Protein AF-A0A8T8I2M2-F1 (afdb_monomer)

Radius of gyration: 13.36 Å; Cα contacts (8 Å, |Δi|>4): 115; chains: 1; bounding box: 36×28×34 Å

pLDDT: mean 86.89, std 10.47, range [54.69, 97.31]

Solvent-accessible surface area (backbone atoms only — not comparable to full-atom values): 6034 Å² total; per-residue (Å²): 133,92,79,91,78,92,73,61,67,68,58,58,44,50,34,30,60,44,17,35,37,23,34,51,64,88,57,77,79,90,79,78,50,72,65,58,48,50,51,52,52,52,35,53,75,72,67,46,89,86,80,73,76,40,68,46,72,67,58,83,72,59,93,67,64,42,74,64,78,91,70,87,54,87,44,77,45,45,27,29,49,76,38,48,54,68,58,52,50,44,52,40,63,64,74,75,101

Nearest PDB structures (foldseek):
  8w19-assembly1_E  TM=2.129E-01  e=4.640E+00  Bluetongue virus (serotype 1 / isolate South Africa)

Mean predicted aligned error: 5.25 Å

Sequence (97 aa):
MFREVSYRLSKLLDEIEDGDIGLPDIQRPFVWSRTKVRDLFDSMYRGFPVGYFLFWENPAVPAGTRQIGVNDKQQVARRLIVDGQQRLTSLYSVIKN

Secondary structure (DSSP, 8-state):
--------HHHHHHHHHHTSEEEETTSPPP---HHHHHHHHHHHHTT------EEEE-----S-EEESSSSPPSS--SEEEEE-HHHHHHHHHHH--

Foldseek 3Di:
DDDDDDDDLVVLLVCLVQAQEWAAQPDDDQDDDPVNLVVLVVCVVVVHDPDDWDKDAADPDDPGIGGQDDDDHNDHHRIYTPPPVNVSSSCNVVVVD

Organism: NCBI:txid173560

InterPro domains:
  IPR004919 GmrSD restriction endonucleases, N-terminal domain [PF03235] (9-97)

Structure (mmCIF, N/CA/C/O backbone):
data_AF-A0A8T8I2M2-F1
#
_entry.id   AF-A0A8T8I2M2-F1
#
loop_
_atom_site.group_PDB
_atom_site.id
_atom_site.type_symbol
_atom_site.label_atom_id
_atom_site.label_alt_id
_atom_site.label_comp_id
_atom_site.label_asym_id
_atom_site.label_entity_id
_atom_site.label_seq_id
_atom_site.pdbx_PDB_ins_code
_atom_site.Cartn_x
_atom_site.Cartn_y
_atom_site.Cartn_z
_atom_site.occupancy
_atom_site.B_iso_or_equiv
_atom_site.auth_seq_id
_atom_site.auth_comp_id
_atom_site.auth_asym_id
_atom_site.auth_atom_id
_atom_site.pdbx_PDB_model_num
ATOM 1 N N . MET A 1 1 ? 3.672 10.651 -18.713 1.00 65.50 1 MET A N 1
ATOM 2 C CA . MET A 1 1 ? 2.319 11.243 -18.620 1.00 65.50 1 MET A CA 1
ATOM 3 C C . MET A 1 1 ? 1.613 10.594 -17.438 1.00 65.50 1 MET A C 1
ATOM 5 O O . MET A 1 1 ? 1.723 9.383 -17.305 1.00 65.50 1 MET A O 1
ATOM 9 N N . PHE A 1 2 ? 0.981 11.370 -16.555 1.00 78.69 2 PHE A N 1
ATOM 10 C CA . PHE A 1 2 ? 0.203 10.829 -15.433 1.00 78.69 2 PHE A CA 1
ATOM 11 C C . PHE A 1 2 ? -1.130 10.265 -15.947 1.00 78.69 2 PHE A C 1
ATOM 13 O O . PHE A 1 2 ? -1.747 10.875 -16.821 1.00 78.69 2 PHE A O 1
ATOM 20 N N . ARG A 1 3 ? -1.558 9.110 -15.426 1.00 85.56 3 ARG A N 1
ATOM 21 C CA . ARG A 1 3 ? -2.817 8.450 -15.794 1.00 85.56 3 ARG A CA 1
ATOM 22 C C . ARG A 1 3 ? -3.522 7.963 -14.533 1.00 85.56 3 ARG A C 1
ATOM 24 O O . ARG A 1 3 ? -2.966 7.149 -13.802 1.00 85.56 3 ARG A O 1
ATOM 31 N N . GLU A 1 4 ? -4.748 8.423 -14.320 1.00 85.25 4 GLU A N 1
ATOM 32 C CA . GLU A 1 4 ? -5.621 7.886 -13.280 1.00 85.25 4 GLU A CA 1
ATOM 33 C C . GLU A 1 4 ? -6.371 6.664 -13.818 1.00 85.25 4 GLU A C 1
ATOM 35 O O . GLU A 1 4 ? -6.924 6.686 -14.918 1.00 85.25 4 GLU A O 1
ATOM 40 N N . VAL A 1 5 ? -6.350 5.573 -13.056 1.00 84.81 5 VAL A N 1
ATOM 41 C CA . VAL A 1 5 ? -6.993 4.303 -13.403 1.00 84.81 5 VAL A CA 1
ATOM 42 C C . VAL A 1 5 ? -7.634 3.710 -12.159 1.00 84.81 5 VAL A C 1
ATOM 44 O O . VAL A 1 5 ? -7.040 3.708 -11.082 1.00 84.81 5 VAL A O 1
ATOM 47 N N . SER A 1 6 ? -8.846 3.178 -12.313 1.00 86.81 6 SER A N 1
ATOM 48 C CA . SER A 1 6 ? -9.512 2.432 -11.249 1.00 86.81 6 SER A CA 1
ATOM 49 C C . SER A 1 6 ? -9.138 0.955 -11.347 1.00 86.81 6 SER A C 1
ATOM 51 O O . SER A 1 6 ? -9.349 0.317 -12.381 1.00 86.81 6 SER A O 1
ATOM 53 N N . TYR A 1 7 ? -8.587 0.409 -10.266 1.00 85.62 7 TYR A N 1
ATOM 54 C CA . TYR A 1 7 ? -8.285 -1.013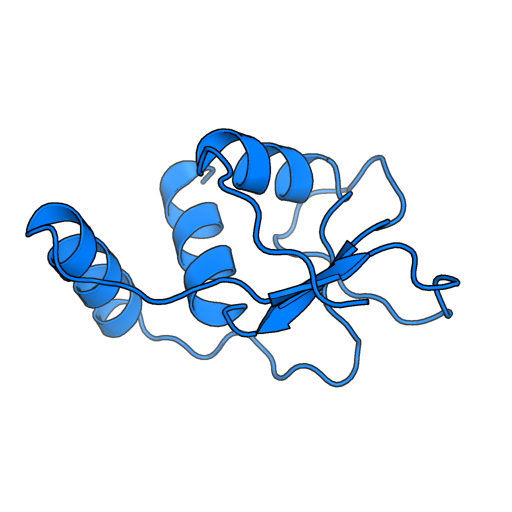 -10.137 1.00 85.62 7 TYR A CA 1
ATOM 55 C C . TYR A 1 7 ? -9.126 -1.637 -9.030 1.00 85.62 7 TYR A C 1
ATOM 57 O O . TYR A 1 7 ? -9.360 -1.033 -7.983 1.00 85.62 7 TYR A O 1
ATOM 65 N N . ARG A 1 8 ? -9.528 -2.895 -9.234 1.00 91.81 8 ARG A N 1
ATOM 66 C CA . ARG A 1 8 ? -10.014 -3.727 -8.130 1.00 91.81 8 ARG A CA 1
ATOM 67 C C . ARG A 1 8 ? -8.844 -4.016 -7.196 1.00 91.81 8 ARG A C 1
ATOM 69 O O . ARG A 1 8 ? -7.777 -4.396 -7.672 1.00 91.81 8 ARG A O 1
ATOM 76 N N . LEU A 1 9 ? -9.059 -3.899 -5.886 1.00 90.81 9 LEU A N 1
ATOM 77 C CA . LEU A 1 9 ? -8.019 -4.187 -4.896 1.00 90.81 9 LEU A CA 1
ATOM 78 C C . LEU A 1 9 ? -7.452 -5.601 -5.071 1.00 90.81 9 LEU A C 1
ATOM 80 O O . LEU A 1 9 ? -6.240 -5.752 -5.064 1.00 90.81 9 LEU A O 1
ATOM 84 N N . SER A 1 10 ? -8.306 -6.603 -5.307 1.00 92.75 10 SER A N 1
ATOM 85 C CA . SER A 1 10 ? -7.880 -7.994 -5.525 1.00 92.75 10 SER A CA 1
ATOM 86 C C . SER A 1 10 ? -6.802 -8.110 -6.603 1.00 92.75 10 SER A C 1
ATOM 88 O O . SER A 1 10 ? -5.776 -8.727 -6.363 1.00 92.75 10 SER A O 1
ATOM 90 N N . LYS A 1 11 ? -6.976 -7.405 -7.728 1.00 93.62 11 LYS A N 1
ATOM 91 C CA . LYS A 1 11 ? -6.001 -7.388 -8.818 1.00 93.62 11 LYS A CA 1
ATOM 92 C C . LYS A 1 11 ? -4.645 -6.842 -8.363 1.00 93.62 11 LYS A C 1
ATOM 94 O O . LYS A 1 11 ? -3.626 -7.423 -8.700 1.00 93.62 11 LYS A O 1
ATOM 99 N N . LEU A 1 12 ? -4.623 -5.759 -7.581 1.00 92.94 12 LEU A N 1
ATOM 100 C CA . LEU A 1 12 ? -3.366 -5.221 -7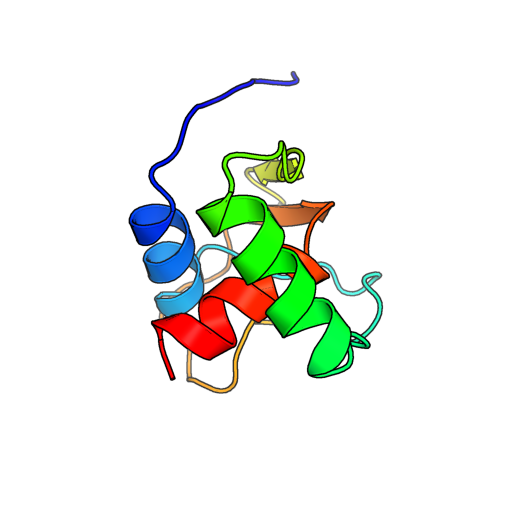.046 1.00 92.94 12 LEU A CA 1
ATOM 101 C C . LEU A 1 12 ? -2.691 -6.206 -6.082 1.00 92.94 12 LEU A C 1
ATOM 103 O O . LEU A 1 12 ? -1.469 -6.265 -6.033 1.00 92.94 12 LEU A O 1
ATOM 107 N N . LEU A 1 13 ? -3.468 -6.965 -5.306 1.00 93.38 13 LEU A N 1
ATOM 108 C CA . LEU A 1 13 ? -2.919 -7.964 -4.388 1.00 93.38 13 LEU A CA 1
ATOM 109 C C . LEU A 1 13 ? -2.333 -9.166 -5.133 1.00 93.38 13 LEU A C 1
ATOM 111 O O . LEU A 1 13 ? -1.262 -9.627 -4.754 1.00 93.38 13 LEU A O 1
ATOM 115 N N . ASP A 1 14 ? -2.997 -9.628 -6.191 1.00 92.69 14 ASP A N 1
ATOM 116 C CA . ASP A 1 14 ? -2.499 -10.704 -7.056 1.00 92.69 14 ASP A CA 1
ATOM 117 C C . ASP A 1 14 ? -1.207 -10.267 -7.775 1.00 92.69 14 ASP A C 1
ATOM 119 O O . ASP A 1 14 ? -0.221 -10.992 -7.806 1.00 92.69 14 ASP A O 1
ATOM 123 N N . GLU A 1 15 ? -1.143 -9.021 -8.249 1.00 92.00 15 GLU A N 1
ATOM 124 C CA . GLU A 1 15 ? 0.064 -8.463 -8.876 1.00 92.00 15 GLU A CA 1
ATOM 125 C C . GLU A 1 15 ? 1.246 -8.337 -7.898 1.00 92.00 15 GLU A C 1
ATOM 127 O O . GLU A 1 15 ? 2.405 -8.456 -8.299 1.00 92.00 15 GLU A O 1
ATOM 132 N N . ILE A 1 16 ? 0.984 -8.118 -6.606 1.00 91.44 16 ILE A N 1
ATOM 133 C CA . ILE A 1 16 ? 2.018 -8.221 -5.567 1.00 91.44 16 ILE A CA 1
ATOM 134 C C . ILE A 1 16 ? 2.430 -9.677 -5.369 1.00 91.44 16 ILE A C 1
ATOM 136 O O . ILE A 1 16 ? 3.618 -9.958 -5.205 1.00 91.44 16 ILE A O 1
ATOM 140 N N . GLU A 1 17 ? 1.467 -10.597 -5.337 1.00 90.50 17 GLU A N 1
ATOM 141 C CA . GLU A 1 17 ? 1.696 -12.029 -5.150 1.00 90.50 17 GLU A CA 1
ATOM 142 C C . GLU A 1 17 ? 2.619 -12.593 -6.237 1.00 90.50 17 GLU A C 1
ATOM 144 O O . GLU A 1 17 ? 3.626 -13.211 -5.894 1.00 90.50 17 GLU A O 1
ATOM 149 N N . ASP A 1 18 ? 2.365 -12.239 -7.497 1.00 89.81 18 ASP A N 1
ATOM 150 C CA . ASP A 1 18 ? 3.145 -12.648 -8.671 1.00 89.81 18 ASP A CA 1
ATOM 151 C C . ASP A 1 18 ? 4.500 -11.922 -8.798 1.00 89.81 18 ASP A C 1
ATOM 153 O O . ASP A 1 18 ? 5.407 -12.393 -9.493 1.00 89.81 18 ASP A O 1
ATOM 157 N N . GLY A 1 19 ? 4.655 -10.781 -8.116 1.00 88.50 19 GLY A N 1
ATOM 158 C CA . GLY A 1 19 ? 5.860 -9.945 -8.135 1.00 88.50 19 GLY A CA 1
ATOM 159 C C . GLY A 1 19 ? 5.873 -8.839 -9.189 1.00 88.50 19 GLY A C 1
ATOM 160 O O . GLY A 1 19 ? 6.901 -8.191 -9.366 1.00 88.50 19 GLY A O 1
ATOM 161 N N . ASP A 1 20 ? 4.754 -8.588 -9.870 1.00 90.12 20 ASP A N 1
ATOM 162 C CA . ASP A 1 20 ? 4.622 -7.512 -10.860 1.00 90.12 20 ASP A CA 1
ATOM 163 C C . ASP A 1 20 ? 4.684 -6.111 -10.216 1.00 90.12 20 ASP A C 1
ATOM 165 O O . ASP A 1 20 ? 5.166 -5.153 -10.832 1.00 90.12 20 ASP A O 1
ATOM 169 N N . ILE A 1 21 ? 4.248 -5.998 -8.953 1.00 91.00 21 ILE A N 1
ATOM 170 C CA . ILE A 1 21 ? 4.394 -4.796 -8.121 1.00 91.00 21 ILE A CA 1
ATOM 171 C C . ILE A 1 21 ? 5.543 -4.973 -7.122 1.00 91.00 21 ILE A C 1
ATOM 173 O O . ILE A 1 21 ? 5.497 -5.826 -6.235 1.00 91.00 21 ILE A O 1
ATOM 177 N N . GLY A 1 22 ? 6.538 -4.091 -7.214 1.00 89.62 22 GLY A N 1
ATOM 178 C CA . GLY A 1 22 ? 7.691 -4.034 -6.316 1.00 89.62 22 GLY A CA 1
ATOM 179 C C . GLY A 1 22 ? 7.846 -2.700 -5.581 1.00 89.62 22 GLY A C 1
ATOM 180 O O . GLY A 1 22 ? 7.072 -1.753 -5.752 1.00 89.62 22 GLY A O 1
ATOM 181 N N . LEU A 1 23 ? 8.892 -2.623 -4.761 1.00 89.44 23 LEU A N 1
ATOM 182 C CA . LEU A 1 23 ? 9.319 -1.443 -4.014 1.00 89.44 23 LEU A CA 1
ATOM 183 C C . LEU A 1 23 ? 10.632 -0.901 -4.586 1.00 89.44 23 LEU A C 1
ATOM 185 O O . LEU A 1 23 ? 11.575 -1.675 -4.766 1.00 89.44 23 LEU A O 1
ATOM 189 N N . PRO A 1 24 ? 10.750 0.419 -4.802 1.00 85.69 24 PRO A N 1
ATOM 190 C CA . PRO A 1 24 ? 12.045 1.011 -5.085 1.00 85.69 24 PRO A CA 1
ATOM 191 C C . PRO A 1 24 ? 12.948 0.951 -3.841 1.00 85.69 24 PRO A C 1
ATOM 193 O O . PRO A 1 24 ? 12.481 1.042 -2.698 1.00 85.69 24 PRO A O 1
ATOM 196 N N . ASP A 1 25 ? 14.257 0.824 -4.047 1.00 78.81 25 ASP A N 1
ATOM 197 C CA . ASP A 1 25 ? 15.234 0.705 -2.955 1.00 78.81 25 ASP A CA 1
ATOM 198 C C . ASP A 1 25 ? 15.235 1.891 -1.992 1.00 78.81 25 ASP A C 1
ATOM 200 O O . ASP A 1 25 ? 15.386 1.702 -0.788 1.00 78.81 25 ASP A O 1
ATOM 204 N N . ILE A 1 26 ? 14.954 3.097 -2.494 1.00 79.81 26 ILE A N 1
ATOM 205 C CA . ILE A 1 26 ? 14.866 4.315 -1.679 1.00 79.81 26 ILE A CA 1
ATOM 206 C C . ILE A 1 26 ? 13.709 4.295 -0.663 1.00 79.81 26 ILE A C 1
ATOM 208 O O . ILE A 1 26 ? 13.685 5.111 0.258 1.00 79.81 26 ILE A O 1
ATOM 212 N N . GLN A 1 27 ? 12.734 3.384 -0.798 1.00 79.69 27 GLN A N 1
ATOM 213 C CA . GLN A 1 27 ? 11.613 3.328 0.140 1.00 79.69 27 GLN A CA 1
ATOM 214 C C . GLN A 1 27 ? 12.063 2.947 1.550 1.00 79.69 27 GLN A C 1
ATOM 216 O O . GLN A 1 27 ? 12.898 2.068 1.769 1.00 79.69 27 GLN A O 1
ATOM 221 N N . ARG A 1 28 ? 11.409 3.522 2.554 1.00 88.50 28 ARG A N 1
ATOM 222 C CA . ARG A 1 28 ? 11.617 3.084 3.937 1.00 88.50 28 ARG A CA 1
ATOM 223 C C . ARG A 1 28 ? 11.056 1.670 4.176 1.00 88.50 28 ARG A C 1
ATOM 225 O O . ARG A 1 28 ? 10.136 1.241 3.470 1.00 88.50 28 ARG A O 1
ATOM 232 N N . PRO A 1 29 ? 11.554 0.942 5.189 1.00 89.31 29 PRO A N 1
ATOM 233 C CA . PRO A 1 29 ? 10.928 -0.296 5.646 1.00 89.31 29 PRO A CA 1
ATOM 234 C C . PRO A 1 29 ? 9.457 -0.110 6.046 1.00 89.31 29 PRO A C 1
ATOM 236 O O . PRO A 1 29 ? 8.962 1.006 6.240 1.00 89.31 29 PRO A O 1
ATOM 239 N N . PHE A 1 30 ? 8.738 -1.221 6.184 1.00 91.94 30 PHE A N 1
ATOM 240 C CA . PHE A 1 30 ? 7.399 -1.198 6.762 1.00 91.94 30 PHE A CA 1
ATOM 241 C C . PHE A 1 30 ? 7.473 -0.808 8.246 1.00 91.94 30 PHE A C 1
ATOM 243 O O . PHE A 1 30 ? 8.225 -1.411 9.006 1.00 91.94 30 PHE A O 1
ATOM 250 N N . VAL A 1 31 ? 6.718 0.216 8.653 1.00 94.81 31 VAL A N 1
ATOM 251 C CA . VAL A 1 31 ? 6.779 0.804 10.010 1.00 94.81 31 VAL A CA 1
ATOM 252 C C . VAL A 1 31 ? 5.400 1.001 10.645 1.00 94.81 31 VAL A C 1
ATOM 254 O O . VAL A 1 31 ? 5.276 1.622 11.701 1.00 94.81 31 VAL A O 1
ATOM 257 N N . TRP A 1 32 ? 4.330 0.535 10.000 1.00 96.31 32 TRP A N 1
ATOM 258 C CA . TRP A 1 32 ? 2.989 0.642 10.566 1.00 96.31 32 TRP A CA 1
ATOM 259 C C . TRP A 1 32 ? 2.771 -0.376 11.686 1.00 96.31 32 TRP A C 1
ATOM 261 O O . TRP A 1 32 ? 2.991 -1.573 11.524 1.00 96.31 32 TRP A O 1
ATOM 271 N N . SER A 1 33 ? 2.301 0.112 12.835 1.00 96.50 33 SER A N 1
ATOM 272 C CA . SER A 1 33 ? 1.855 -0.740 13.935 1.00 96.50 33 SER A CA 1
ATOM 273 C C . SER A 1 33 ? 0.523 -1.412 13.597 1.00 96.50 33 SER A C 1
ATOM 275 O O . SER A 1 33 ? -0.244 -0.916 12.769 1.00 96.50 33 SER A O 1
ATOM 277 N N . ARG A 1 34 ? 0.193 -2.500 14.307 1.00 95.31 34 ARG A N 1
ATOM 278 C CA . ARG A 1 34 ? -1.100 -3.197 14.165 1.00 95.31 34 ARG A CA 1
ATOM 279 C C . ARG A 1 34 ? -2.301 -2.258 14.325 1.00 95.31 34 ARG A C 1
ATOM 281 O O . ARG A 1 34 ? -3.290 -2.419 13.622 1.00 95.31 34 ARG A O 1
ATOM 288 N N . THR A 1 35 ? -2.198 -1.256 15.198 1.00 97.31 35 THR A N 1
ATOM 289 C CA . THR A 1 35 ? -3.231 -0.228 15.388 1.00 97.31 35 THR A CA 1
ATOM 290 C C . THR A 1 35 ? -3.478 0.556 14.103 1.00 97.31 35 THR A C 1
ATOM 292 O O . THR A 1 35 ? -4.615 0.637 13.663 1.00 97.31 35 THR A O 1
ATOM 295 N N . LYS A 1 36 ? -2.422 1.042 13.433 1.00 96.88 36 LYS A N 1
ATOM 296 C CA . LYS A 1 36 ? -2.567 1.772 12.161 1.00 96.88 36 LYS A CA 1
ATOM 297 C C . LYS A 1 36 ? -3.134 0.898 11.047 1.00 96.88 36 LYS A C 1
ATOM 299 O O . LYS A 1 36 ? -3.924 1.379 10.244 1.00 96.88 36 LYS A O 1
ATOM 304 N N . VAL A 1 37 ? -2.746 -0.380 11.015 1.00 96.88 37 VAL A N 1
ATOM 305 C CA . VAL A 1 37 ? -3.334 -1.356 10.088 1.00 96.88 37 VAL A CA 1
ATOM 306 C C . VAL A 1 37 ? -4.836 -1.462 10.338 1.00 96.88 37 VAL A C 1
ATOM 308 O O . VAL A 1 37 ? -5.617 -1.235 9.424 1.00 96.88 37 VAL A O 1
ATOM 311 N N . ARG A 1 38 ? -5.255 -1.721 11.579 1.00 96.62 38 ARG A N 1
ATOM 312 C CA . ARG A 1 38 ? -6.673 -1.794 11.958 1.00 96.62 38 ARG A CA 1
ATOM 313 C C . ARG A 1 38 ? -7.435 -0.516 11.599 1.00 96.62 38 ARG A C 1
ATOM 315 O O . ARG A 1 38 ? -8.522 -0.609 11.045 1.00 96.62 38 ARG A O 1
ATOM 322 N N . ASP A 1 39 ? -6.873 0.654 11.886 1.00 97.25 39 ASP A N 1
ATOM 323 C CA . ASP A 1 39 ? -7.538 1.937 11.640 1.00 97.25 39 ASP A CA 1
ATOM 324 C C . ASP A 1 39 ? -7.741 2.200 10.131 1.00 97.25 39 ASP A C 1
ATOM 326 O O . ASP A 1 39 ? -8.741 2.801 9.731 1.00 97.25 39 ASP A O 1
ATOM 330 N N . LEU A 1 40 ? -6.846 1.688 9.270 1.00 97.00 40 LEU A N 1
ATOM 331 C CA . LEU A 1 40 ? -7.050 1.681 7.816 1.00 97.00 40 LEU A CA 1
ATOM 332 C C . LEU A 1 40 ? -8.269 0.834 7.428 1.00 97.00 40 LEU A C 1
ATOM 334 O O . LEU A 1 40 ? -9.109 1.298 6.659 1.00 97.00 40 LEU A O 1
ATOM 338 N N . PHE A 1 41 ? -8.384 -0.383 7.964 1.00 95.56 41 PHE A N 1
ATOM 339 C CA . PHE A 1 41 ? -9.529 -1.257 7.694 1.00 95.56 41 PHE A CA 1
ATOM 340 C C . PHE A 1 41 ? -10.843 -0.676 8.231 1.00 95.56 41 PHE A C 1
ATOM 342 O O . PHE A 1 41 ? -11.845 -0.719 7.523 1.00 95.56 41 PHE A O 1
ATOM 349 N N . ASP A 1 42 ? -10.840 -0.083 9.430 1.00 97.06 42 ASP A N 1
ATOM 350 C CA . ASP A 1 42 ? -12.012 0.608 9.991 1.00 97.06 42 ASP A CA 1
ATOM 351 C C . ASP A 1 42 ? -12.443 1.783 9.099 1.00 97.06 42 ASP A C 1
ATOM 353 O O . ASP A 1 42 ? -13.627 1.936 8.801 1.00 97.06 42 ASP A O 1
ATOM 357 N N . SER A 1 43 ? -11.485 2.556 8.576 1.00 97.06 43 SER A N 1
ATOM 358 C CA . SER A 1 43 ? -11.771 3.644 7.633 1.00 97.06 43 SER A CA 1
ATOM 359 C C . SER A 1 43 ? -12.411 3.131 6.341 1.00 97.06 43 SER A C 1
ATOM 361 O O . SER A 1 43 ? -13.417 3.681 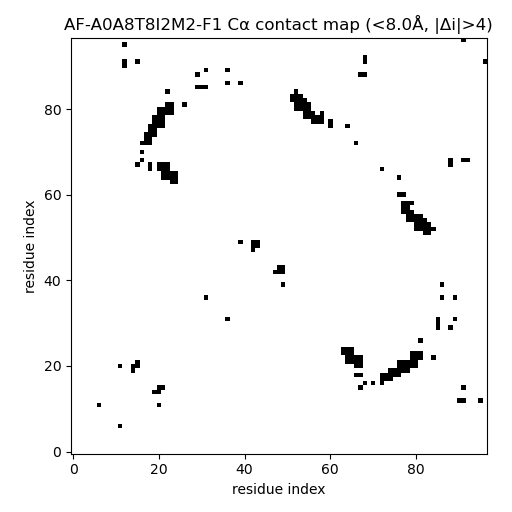5.897 1.00 97.06 43 SER A O 1
ATOM 363 N N . MET A 1 44 ? -11.875 2.048 5.764 1.00 94.19 44 MET A N 1
ATOM 364 C CA . MET A 1 44 ? -12.453 1.421 4.569 1.00 94.19 44 MET A CA 1
ATOM 365 C C . MET A 1 44 ? -13.855 0.870 4.830 1.00 94.19 44 MET A C 1
ATOM 367 O O . MET A 1 44 ? -14.752 1.082 4.019 1.00 94.19 44 MET A O 1
ATOM 371 N N . TYR A 1 45 ? -14.056 0.193 5.964 1.00 94.69 45 TYR A N 1
ATOM 372 C CA . TYR A 1 45 ? -15.346 -0.375 6.353 1.00 94.69 45 TYR A CA 1
ATOM 373 C C . TYR A 1 45 ? -16.4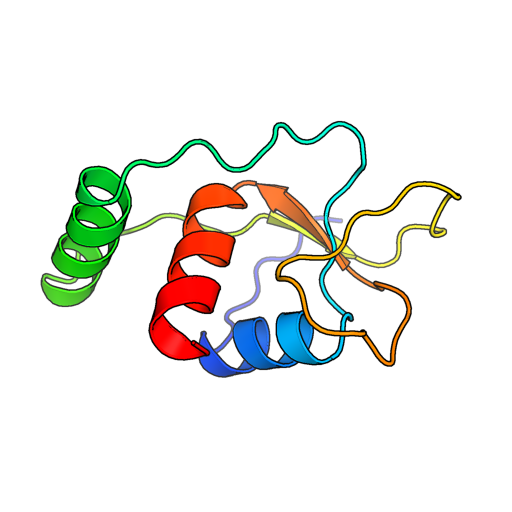25 0.704 6.508 1.00 94.69 45 TYR A C 1
ATOM 375 O O . TYR A 1 45 ? -17.565 0.515 6.090 1.00 94.69 45 TYR A O 1
ATOM 383 N N . ARG A 1 46 ? -16.055 1.868 7.049 1.00 96.25 46 ARG A N 1
ATOM 384 C CA . ARG A 1 46 ? -16.941 3.034 7.195 1.00 96.25 46 ARG A CA 1
ATOM 385 C C . ARG A 1 46 ? -17.132 3.838 5.906 1.00 96.25 46 ARG A C 1
ATOM 387 O O . ARG A 1 46 ? -17.881 4.810 5.915 1.00 96.25 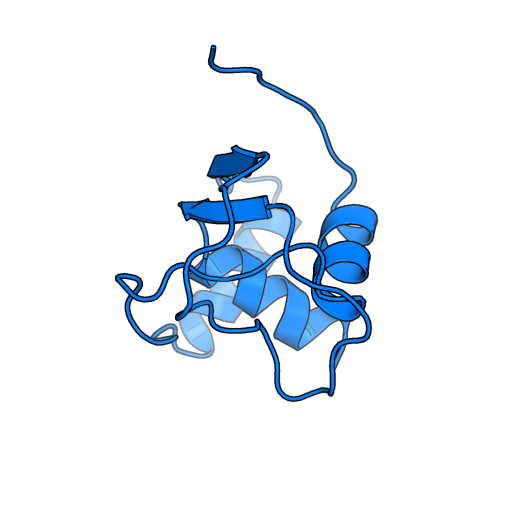46 ARG A O 1
ATOM 394 N N . GLY A 1 47 ? -16.459 3.470 4.815 1.00 93.94 47 GLY A N 1
ATOM 395 C CA . GLY A 1 47 ? -16.528 4.186 3.541 1.00 93.94 47 GLY A CA 1
ATOM 396 C C . GLY A 1 47 ? -15.769 5.516 3.521 1.00 93.94 47 GLY A C 1
ATOM 397 O O . GLY A 1 47 ? -16.026 6.350 2.653 1.00 93.94 47 GLY A O 1
ATOM 398 N N . PHE A 1 48 ? -14.837 5.743 4.452 1.00 95.94 48 PHE A N 1
ATOM 399 C CA . PHE A 1 48 ? -13.989 6.932 4.422 1.00 95.94 48 PHE A CA 1
ATOM 400 C C . PHE A 1 48 ? -12.924 6.827 3.320 1.00 95.94 48 PHE A C 1
ATOM 402 O O . PHE A 1 48 ? -12.401 5.739 3.058 1.00 95.94 48 PHE A O 1
ATOM 409 N N . PRO A 1 49 ? -12.559 7.949 2.671 1.00 92.12 49 PRO A N 1
ATOM 410 C CA . PRO A 1 49 ? -11.532 7.941 1.641 1.00 92.12 49 PRO A CA 1
ATOM 411 C C . PRO A 1 49 ? -10.173 7.573 2.242 1.00 92.12 49 PRO A C 1
ATOM 413 O O . PRO A 1 49 ? -9.687 8.220 3.168 1.00 92.12 49 PRO A O 1
ATOM 416 N N . VAL A 1 50 ? -9.523 6.561 1.667 1.00 93.25 50 VAL A N 1
ATOM 417 C CA . VAL A 1 50 ? -8.196 6.091 2.104 1.00 93.25 50 VAL A CA 1
ATOM 418 C C . VAL A 1 50 ? -7.066 6.517 1.169 1.00 93.25 50 VAL A C 1
ATOM 420 O O . VAL A 1 50 ? -5.945 6.040 1.320 1.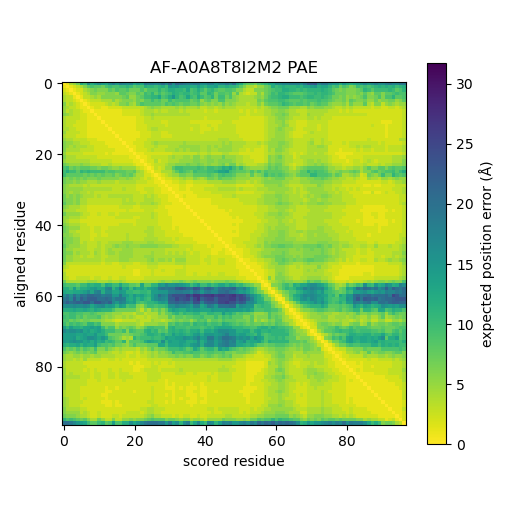00 93.25 50 VAL A O 1
ATOM 423 N N . GLY A 1 51 ? -7.336 7.450 0.250 1.00 91.75 51 GLY A N 1
ATOM 424 C CA . GLY A 1 51 ? -6.380 8.023 -0.702 1.00 91.75 51 GLY A CA 1
ATOM 425 C C . GLY A 1 51 ? -6.098 7.142 -1.924 1.00 91.75 51 GLY A C 1
ATOM 426 O O . GLY A 1 51 ? -6.774 6.145 -2.158 1.00 91.75 51 GLY A O 1
ATOM 427 N N . TYR A 1 52 ? -5.081 7.528 -2.697 1.00 92.88 52 TYR A N 1
ATOM 428 C CA . TYR A 1 52 ? -4.686 6.865 -3.944 1.00 92.88 52 TYR A CA 1
ATOM 429 C C . TYR A 1 52 ? -3.373 6.091 -3.789 1.00 92.88 52 TYR A C 1
ATOM 431 O O . TYR A 1 52 ? -2.577 6.354 -2.884 1.00 92.88 52 TYR A O 1
ATOM 439 N N . PHE A 1 53 ? -3.132 5.148 -4.695 1.00 94.38 53 PHE A N 1
ATOM 440 C CA . PHE A 1 53 ? -1.818 4.541 -4.880 1.00 94.38 53 PHE A CA 1
ATOM 441 C C . PHE A 1 53 ? -1.131 5.180 -6.078 1.00 94.38 53 PHE A C 1
ATOM 443 O O . PHE A 1 53 ? -1.748 5.341 -7.131 1.00 94.38 53 PHE A O 1
ATOM 450 N N . LEU A 1 54 ? 0.147 5.521 -5.919 1.00 93.44 54 LEU A N 1
ATOM 451 C CA . LEU A 1 54 ? 0.960 6.036 -7.012 1.00 93.44 54 LEU A CA 1
ATOM 452 C C . LEU A 1 54 ? 1.951 4.965 -7.443 1.00 93.44 54 LEU A C 1
ATOM 454 O O . LEU A 1 54 ? 2.783 4.526 -6.647 1.00 93.44 54 LEU A O 1
ATOM 458 N N . PHE A 1 55 ? 1.875 4.588 -8.714 1.00 92.25 55 PHE A N 1
ATOM 459 C CA . PHE A 1 55 ? 2.775 3.622 -9.323 1.00 92.25 55 PHE A CA 1
ATOM 460 C C . PHE A 1 55 ? 3.610 4.278 -10.413 1.00 92.25 55 PHE A C 1
ATOM 462 O O . PHE A 1 55 ? 3.120 5.108 -11.179 1.00 92.25 55 PHE A O 1
ATOM 469 N N . TRP A 1 56 ? 4.861 3.851 -10.508 1.00 89.31 56 TRP A N 1
ATOM 470 C CA . TRP A 1 56 ? 5.693 4.088 -11.673 1.00 89.31 56 TRP A CA 1
ATOM 471 C C . TRP A 1 56 ? 5.654 2.845 -12.565 1.00 89.31 56 TRP A C 1
ATOM 473 O O . TRP A 1 56 ? 6.144 1.786 -12.175 1.00 89.31 56 TRP A O 1
ATOM 483 N N . GLU A 1 57 ? 5.025 2.970 -13.737 1.00 87.50 57 GLU A N 1
ATOM 484 C CA . GLU A 1 57 ? 4.975 1.924 -14.764 1.00 87.50 57 GLU A CA 1
ATOM 485 C C . GLU A 1 57 ? 6.233 1.943 -15.638 1.00 87.50 57 GLU A C 1
ATOM 487 O O . GLU A 1 57 ? 6.693 3.009 -16.052 1.00 87.50 57 GLU A O 1
ATOM 492 N N . ASN A 1 58 ? 6.725 0.750 -15.976 1.00 73.31 58 ASN A N 1
ATOM 493 C CA . ASN A 1 58 ? 7.828 0.536 -16.909 1.00 73.31 58 ASN A CA 1
ATOM 494 C C . ASN A 1 58 ? 9.165 1.185 -16.480 1.00 73.31 58 ASN A C 1
ATOM 496 O O . ASN A 1 58 ? 9.801 1.879 -17.280 1.00 73.31 58 ASN A O 1
ATOM 500 N N . PRO A 1 59 ? 9.622 1.001 -15.225 1.00 64.00 59 PRO A N 1
ATOM 501 C CA . PRO A 1 59 ? 10.995 1.343 -14.897 1.00 64.00 59 PRO A CA 1
ATOM 502 C C . PRO A 1 59 ? 11.896 0.419 -15.723 1.00 64.00 59 PRO A C 1
ATOM 504 O O . PRO A 1 59 ? 11.663 -0.787 -15.772 1.00 64.00 59 PRO A O 1
ATOM 507 N N . ALA A 1 60 ? 12.923 0.954 -16.382 1.00 63.59 60 ALA A N 1
ATOM 508 C CA . ALA A 1 60 ? 14.040 0.128 -16.827 1.00 63.59 60 ALA A CA 1
ATOM 509 C C . ALA A 1 60 ? 14.664 -0.449 -15.551 1.00 63.59 60 ALA A C 1
ATOM 511 O O . ALA A 1 60 ? 15.449 0.251 -14.921 1.00 63.59 60 ALA A O 1
ATOM 512 N N . VAL A 1 61 ? 14.178 -1.615 -15.098 1.00 60.16 61 VAL A N 1
ATOM 513 C CA . VAL A 1 61 ? 14.331 -2.103 -13.719 1.00 60.16 61 VAL A CA 1
ATOM 514 C C . VAL A 1 61 ? 15.814 -2.104 -13.366 1.00 60.16 61 VAL A C 1
ATOM 516 O O . VAL A 1 61 ? 16.551 -2.958 -13.864 1.00 60.16 61 VAL A O 1
ATOM 519 N N . PRO A 1 62 ? 16.286 -1.144 -12.552 1.00 55.81 62 PRO A N 1
ATOM 520 C CA . PRO A 1 62 ? 17.669 -1.144 -12.125 1.00 55.81 62 PRO A CA 1
ATOM 521 C C . PRO A 1 62 ? 17.870 -2.335 -11.186 1.00 55.81 62 PRO A C 1
ATOM 523 O O . PRO A 1 62 ? 16.934 -2.771 -10.508 1.00 55.81 62 PRO A O 1
ATOM 526 N N . ALA A 1 63 ? 19.095 -2.849 -11.107 1.00 54.69 63 ALA A N 1
ATOM 527 C CA . ALA A 1 63 ? 19.481 -3.697 -9.985 1.00 54.69 63 ALA A CA 1
ATOM 528 C C . ALA A 1 63 ? 19.144 -2.957 -8.674 1.00 54.69 63 ALA A C 1
ATOM 530 O O . ALA A 1 63 ? 19.544 -1.803 -8.523 1.00 54.69 63 ALA A O 1
ATOM 531 N N . GLY A 1 64 ? 18.381 -3.592 -7.776 1.00 61.34 64 GLY A N 1
ATOM 532 C CA . GLY A 1 64 ? 17.906 -2.943 -6.547 1.00 61.34 64 GLY A CA 1
ATOM 533 C C . GLY A 1 64 ? 16.405 -2.633 -6.526 1.00 61.34 64 GLY A C 1
ATOM 534 O O . GLY A 1 64 ? 15.974 -1.485 -6.414 1.00 61.34 64 GLY A O 1
ATOM 535 N N . THR A 1 65 ? 15.572 -3.662 -6.680 1.00 70.75 65 THR A N 1
ATOM 536 C CA . THR A 1 65 ? 14.148 -3.565 -6.335 1.00 70.75 65 THR A CA 1
ATOM 537 C C . THR A 1 65 ? 13.841 -4.580 -5.250 1.00 70.75 65 THR A C 1
ATOM 539 O O . THR A 1 65 ? 14.331 -5.710 -5.279 1.00 70.75 65 THR A O 1
ATOM 542 N N . ARG A 1 66 ? 13.036 -4.173 -4.267 1.00 78.25 66 ARG A N 1
ATOM 543 C CA . ARG A 1 66 ? 12.594 -5.054 -3.182 1.00 78.25 66 ARG A CA 1
ATOM 544 C C . ARG A 1 66 ? 11.195 -5.568 -3.467 1.00 78.25 66 ARG A C 1
ATOM 546 O O . ARG A 1 66 ? 10.365 -4.871 -4.046 1.00 78.25 66 ARG A O 1
ATOM 553 N N . GLN A 1 67 ? 10.924 -6.782 -3.020 1.00 83.00 67 GLN A N 1
ATOM 554 C CA . GLN A 1 67 ? 9.606 -7.394 -3.134 1.00 83.00 67 GLN A CA 1
ATOM 555 C C . GLN A 1 67 ? 8.744 -7.048 -1.915 1.00 83.00 67 GLN A C 1
ATOM 557 O O . GLN A 1 67 ? 9.253 -6.739 -0.835 1.00 83.00 67 GLN A O 1
ATOM 562 N N . ILE A 1 68 ? 7.423 -7.072 -2.101 1.00 81.25 68 ILE A N 1
ATOM 563 C CA . ILE A 1 68 ? 6.458 -6.970 -1.004 1.00 81.25 68 ILE A CA 1
ATOM 564 C C . ILE A 1 68 ? 6.073 -8.392 -0.571 1.00 81.25 68 ILE A C 1
ATOM 566 O O . ILE A 1 68 ? 5.672 -9.215 -1.395 1.00 81.25 68 ILE A O 1
ATOM 570 N N . GLY A 1 69 ? 6.158 -8.658 0.734 1.00 80.12 69 GLY A N 1
ATOM 571 C CA . GLY A 1 69 ? 5.936 -9.988 1.307 1.00 80.12 69 GLY A CA 1
ATOM 572 C C . GLY A 1 69 ? 7.212 -10.832 1.362 1.00 80.12 69 GLY A C 1
ATOM 573 O O . GLY A 1 69 ? 8.295 -10.347 1.053 1.00 80.12 69 GLY A O 1
ATOM 574 N N . VAL A 1 70 ? 7.068 -12.083 1.808 1.00 74.12 70 VAL A N 1
ATOM 575 C CA . VAL A 1 70 ? 8.187 -13.022 2.040 1.00 74.12 70 VAL A CA 1
ATOM 576 C C . VAL A 1 70 ? 8.242 -14.179 1.037 1.00 74.12 70 VAL A C 1
ATOM 578 O O . VAL A 1 70 ? 9.151 -14.995 1.109 1.00 74.12 70 VAL A O 1
ATOM 581 N N . ASN A 1 71 ? 7.275 -14.262 0.123 1.00 73.31 71 ASN A N 1
ATOM 582 C CA . ASN A 1 71 ? 7.165 -15.369 -0.826 1.00 73.31 71 ASN A CA 1
ATOM 583 C C . ASN A 1 71 ? 8.084 -15.152 -2.027 1.00 73.31 71 ASN A C 1
ATOM 585 O O . ASN A 1 71 ? 8.192 -14.022 -2.513 1.00 73.31 71 ASN A O 1
ATOM 589 N N . ASP A 1 72 ? 8.643 -16.244 -2.549 1.00 74.94 72 ASP A N 1
ATOM 590 C CA . ASP A 1 72 ? 9.359 -16.237 -3.822 1.00 74.94 72 ASP A CA 1
ATOM 591 C C . ASP A 1 72 ? 8.438 -15.740 -4.941 1.00 74.94 72 ASP A C 1
ATOM 593 O O . ASP A 1 72 ? 7.297 -16.190 -5.086 1.00 74.94 72 ASP A O 1
ATOM 597 N N . LYS A 1 73 ? 8.928 -14.782 -5.730 1.00 76.75 73 LYS A N 1
ATOM 598 C CA . LYS A 1 73 ? 8.163 -14.164 -6.816 1.00 76.75 73 LYS A CA 1
ATOM 599 C C . LYS A 1 73 ? 8.586 -14.717 -8.164 1.00 76.75 73 LYS A C 1
ATOM 601 O O . LYS A 1 73 ? 9.770 -14.919 -8.423 1.00 76.75 73 LYS A O 1
ATOM 606 N N . GLN A 1 74 ? 7.603 -14.926 -9.032 1.00 68.38 74 GLN A N 1
ATOM 607 C CA . GLN A 1 74 ? 7.805 -15.534 -10.347 1.00 68.38 74 GLN A CA 1
ATOM 608 C C . GLN A 1 74 ? 8.186 -14.505 -11.420 1.00 68.38 74 GLN A C 1
ATOM 610 O O . GLN A 1 74 ? 8.686 -14.883 -12.479 1.00 68.38 74 GLN A O 1
ATOM 615 N N . GLN A 1 75 ? 7.949 -13.212 -11.168 1.00 72.31 75 GLN A N 1
ATOM 616 C CA . GLN A 1 75 ? 8.148 -12.145 -12.146 1.00 72.31 75 GLN A CA 1
ATOM 617 C C . GLN A 1 75 ? 9.064 -11.027 -11.637 1.00 72.31 75 GLN A C 1
ATOM 619 O O . GLN A 1 75 ? 9.177 -10.763 -10.440 1.00 72.31 75 GLN A O 1
ATOM 624 N N . VAL A 1 76 ? 9.703 -10.344 -12.590 1.00 77.69 76 VAL A N 1
ATOM 625 C CA . VAL A 1 76 ? 10.391 -9.070 -12.356 1.00 77.69 76 VAL A CA 1
ATOM 626 C C . VAL A 1 76 ? 9.348 -7.953 -12.332 1.00 77.69 76 VAL A C 1
ATOM 628 O O . VAL A 1 76 ? 8.512 -7.875 -13.233 1.00 77.69 76 VAL A O 1
ATOM 631 N N . ALA A 1 77 ? 9.426 -7.075 -11.332 1.00 84.88 77 ALA A N 1
ATOM 632 C CA . ALA A 1 77 ? 8.467 -5.993 -11.145 1.00 84.88 77 ALA A CA 1
ATOM 633 C C . ALA A 1 77 ? 8.419 -5.044 -12.354 1.00 84.88 77 ALA A C 1
ATOM 635 O O . ALA A 1 77 ? 9.411 -4.393 -12.682 1.00 84.88 77 ALA A O 1
ATOM 636 N N . ARG A 1 78 ? 7.248 -4.907 -12.986 1.00 86.31 78 ARG A N 1
ATOM 637 C CA . ARG A 1 78 ? 7.005 -3.926 -14.065 1.00 86.31 78 ARG A CA 1
ATOM 638 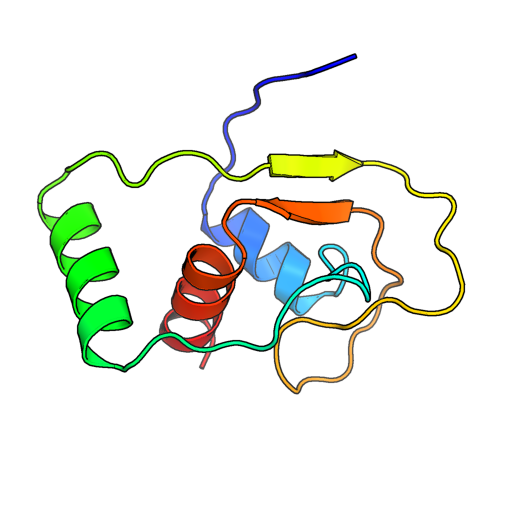C C . ARG A 1 78 ? 6.448 -2.613 -13.530 1.00 86.31 78 ARG A C 1
ATOM 640 O O . ARG A 1 78 ? 6.371 -1.620 -14.261 1.00 86.31 78 ARG A O 1
ATOM 647 N N . ARG A 1 79 ? 6.040 -2.605 -12.259 1.00 89.19 79 ARG A N 1
ATOM 648 C CA . ARG A 1 79 ? 5.519 -1.445 -11.543 1.00 89.19 79 ARG A CA 1
ATOM 649 C C . ARG A 1 79 ? 6.174 -1.307 -10.182 1.00 89.19 79 ARG A C 1
ATOM 651 O O . ARG A 1 79 ? 6.317 -2.276 -9.445 1.00 89.19 79 ARG A O 1
ATOM 658 N N . LEU A 1 80 ? 6.512 -0.074 -9.823 1.00 91.00 80 LEU A N 1
ATOM 659 C CA . LEU A 1 80 ? 7.031 0.256 -8.499 1.00 91.00 80 LEU A CA 1
ATOM 660 C C . LEU A 1 80 ? 6.053 1.159 -7.763 1.00 91.00 80 LEU A C 1
ATOM 662 O O . LEU A 1 80 ? 5.593 2.156 -8.321 1.00 91.00 80 LEU A O 1
ATOM 666 N N . ILE A 1 81 ? 5.745 0.830 -6.508 1.00 92.19 81 ILE A N 1
ATOM 667 C CA . ILE A 1 81 ? 4.924 1.705 -5.670 1.00 92.19 81 ILE A CA 1
ATOM 668 C C . ILE A 1 81 ? 5.752 2.882 -5.142 1.00 92.19 81 ILE A C 1
ATOM 670 O O . ILE A 1 81 ? 6.723 2.728 -4.397 1.00 92.19 81 ILE A O 1
ATOM 674 N N . VAL A 1 82 ? 5.343 4.084 -5.540 1.00 91.00 82 VAL A N 1
ATOM 675 C CA . VAL A 1 82 ? 5.973 5.353 -5.159 1.00 91.00 82 VAL A CA 1
ATOM 676 C C . VAL A 1 82 ? 5.289 5.932 -3.922 1.00 91.00 82 VAL A C 1
ATOM 678 O O . VAL A 1 82 ? 5.969 6.389 -3.007 1.00 91.00 82 VAL A O 1
ATOM 681 N N . ASP A 1 83 ? 3.957 5.841 -3.849 1.00 92.69 83 ASP A N 1
ATOM 682 C CA . ASP A 1 83 ? 3.173 6.273 -2.687 1.00 92.69 83 ASP A CA 1
ATOM 683 C C . ASP A 1 83 ? 2.074 5.264 -2.325 1.00 92.69 83 ASP A C 1
ATOM 685 O O . ASP A 1 83 ? 1.508 4.572 -3.172 1.00 92.69 83 ASP A O 1
ATOM 689 N N . GLY A 1 84 ? 1.772 5.190 -1.031 1.00 94.44 84 GLY A N 1
ATOM 690 C CA . GLY A 1 84 ? 0.801 4.281 -0.445 1.00 94.44 84 GLY A CA 1
ATOM 691 C C . GLY A 1 84 ? 1.365 2.910 -0.079 1.00 94.44 84 GLY A C 1
ATOM 692 O O . GLY A 1 84 ? 0.583 2.045 0.306 1.00 94.44 84 GLY A O 1
ATOM 693 N N . GLN A 1 85 ? 2.692 2.719 -0.116 1.00 94.12 85 GLN A N 1
ATOM 694 C CA . GLN A 1 85 ? 3.372 1.470 0.267 1.00 94.12 85 GLN A CA 1
ATOM 695 C C . GLN A 1 85 ? 2.807 0.874 1.559 1.00 94.12 85 GLN A C 1
ATOM 697 O O . GLN A 1 85 ? 2.401 -0.278 1.582 1.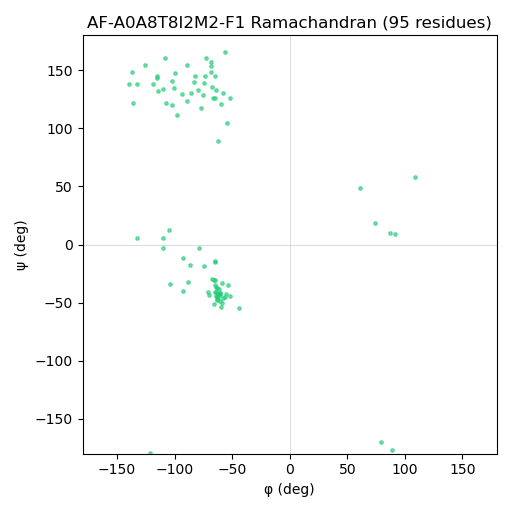00 94.12 85 GLN A O 1
ATOM 702 N N . GLN A 1 86 ? 2.769 1.652 2.645 1.00 95.19 86 GLN A N 1
ATOM 703 C CA . GLN A 1 86 ? 2.386 1.128 3.960 1.00 95.19 86 GLN A CA 1
ATOM 704 C C . GLN A 1 86 ? 0.933 0.634 3.962 1.00 95.19 86 GLN A C 1
ATOM 706 O O . GLN A 1 86 ? 0.640 -0.406 4.544 1.00 95.19 86 GLN A O 1
ATOM 711 N N . ARG A 1 87 ? 0.033 1.334 3.256 1.00 96.19 87 ARG A N 1
ATOM 712 C CA . ARG A 1 87 ? -1.358 0.899 3.081 1.00 96.19 87 ARG A CA 1
ATOM 713 C C . ARG A 1 87 ? -1.419 -0.385 2.259 1.00 96.19 87 ARG A C 1
ATOM 715 O O . ARG A 1 87 ? -2.024 -1.350 2.704 1.00 96.19 87 ARG A O 1
ATOM 722 N N . LEU A 1 88 ? -0.760 -0.417 1.101 1.00 95.12 88 LEU A N 1
ATOM 723 C CA . LEU A 1 88 ? -0.811 -1.563 0.197 1.00 95.12 88 LEU A CA 1
ATOM 724 C C . LEU A 1 88 ? -0.2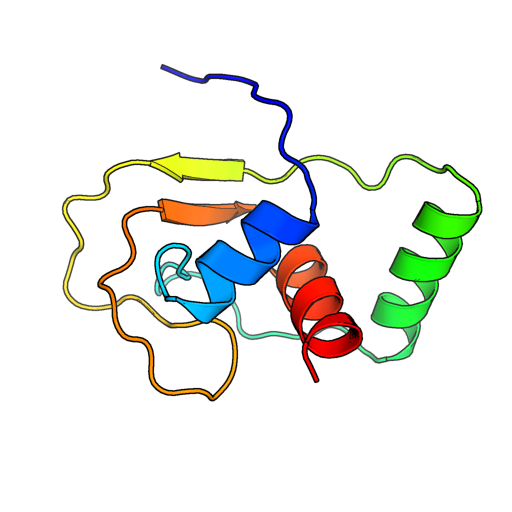05 -2.822 0.831 1.00 95.12 88 LEU A C 1
ATOM 726 O O . LEU A 1 88 ? -0.820 -3.882 0.788 1.00 95.12 88 LEU A O 1
ATOM 730 N N . THR A 1 89 ? 0.946 -2.696 1.495 1.00 93.94 89 THR A N 1
ATOM 731 C CA . THR A 1 89 ? 1.558 -3.791 2.257 1.00 93.94 89 THR A CA 1
ATOM 732 C C . THR A 1 89 ? 0.640 -4.266 3.383 1.00 93.94 89 THR A C 1
ATOM 734 O O . THR A 1 89 ? 0.481 -5.466 3.549 1.00 93.94 89 THR A O 1
ATOM 737 N N . SER A 1 90 ? -0.019 -3.357 4.112 1.00 95.25 90 SER A N 1
ATOM 738 C CA . SER A 1 90 ? -0.970 -3.736 5.170 1.00 95.25 90 SER A CA 1
ATOM 739 C C . SER A 1 90 ? -2.162 -4.525 4.628 1.00 95.25 90 SER A C 1
ATOM 741 O O . SER A 1 90 ? -2.567 -5.514 5.231 1.00 95.25 90 SER A O 1
ATOM 743 N N . LEU A 1 91 ? -2.713 -4.099 3.486 1.00 94.88 91 LEU A N 1
ATOM 744 C CA . LEU A 1 91 ? -3.821 -4.790 2.825 1.00 94.88 91 LEU A CA 1
ATOM 745 C C . LEU A 1 91 ? -3.398 -6.188 2.375 1.00 94.88 91 LEU A C 1
ATOM 747 O O . LEU A 1 91 ? -4.092 -7.158 2.667 1.00 94.88 91 LEU A O 1
ATOM 751 N N . TYR A 1 92 ? -2.230 -6.299 1.741 1.00 94.12 92 TYR A N 1
ATOM 752 C CA . TYR A 1 92 ? -1.662 -7.582 1.337 1.00 94.12 92 TYR A CA 1
ATOM 753 C C . TYR A 1 92 ? -1.439 -8.512 2.537 1.00 94.12 92 TYR A C 1
ATOM 755 O O . TYR A 1 92 ? -1.944 -9.629 2.546 1.00 94.12 92 TYR A O 1
ATOM 763 N N . SER A 1 93 ? -0.781 -8.031 3.594 1.00 91.75 93 SER A N 1
ATOM 764 C CA . SER A 1 93 ? -0.476 -8.815 4.797 1.00 91.75 93 SER A CA 1
ATOM 765 C C . SER A 1 93 ? -1.686 -9.262 5.616 1.00 91.75 93 SER A C 1
ATOM 767 O O . SER A 1 93 ? -1.509 -10.069 6.519 1.00 91.75 93 SER A O 1
ATOM 769 N N . VAL A 1 94 ? -2.881 -8.712 5.396 1.00 92.62 94 VAL A N 1
ATOM 770 C CA . VAL A 1 94 ? -4.100 -9.143 6.104 1.00 92.62 94 VAL A CA 1
ATOM 771 C C . VAL A 1 94 ? -4.987 -10.006 5.211 1.00 92.62 94 VAL A C 1
ATOM 773 O O . VAL A 1 94 ? -5.637 -10.912 5.713 1.00 92.62 94 VAL A O 1
ATOM 776 N N . ILE A 1 95 ? -5.029 -9.733 3.904 1.00 91.94 95 ILE A N 1
ATOM 777 C CA . ILE A 1 95 ? -5.932 -10.422 2.970 1.00 91.94 95 ILE A CA 1
ATOM 778 C C . ILE A 1 95 ? -5.305 -11.702 2.398 1.00 91.94 95 ILE A C 1
ATOM 780 O O . ILE A 1 95 ? -6.032 -12.639 2.086 1.00 91.94 95 ILE A O 1
ATOM 784 N N . LYS A 1 96 ? -3.978 -11.733 2.225 1.00 84.69 96 LYS A N 1
ATOM 785 C CA . LYS A 1 96 ? -3.236 -12.838 1.587 1.00 84.69 96 LYS A CA 1
ATOM 786 C C . LYS A 1 96 ? -2.369 -13.647 2.566 1.00 84.69 96 LYS A C 1
ATOM 788 O O . LYS A 1 96 ? -1.602 -14.492 2.117 1.00 84.69 96 LYS A O 1
ATOM 793 N N . ASN A 1 97 ? -2.451 -13.358 3.866 1.00 60.41 97 ASN A N 1
ATOM 794 C CA . ASN A 1 97 ? -1.791 -14.143 4.920 1.00 60.41 97 ASN A CA 1
ATOM 795 C C . ASN A 1 97 ? -2.635 -15.348 5.325 1.00 60.41 97 ASN A C 1
ATOM 797 O O . ASN A 1 97 ? -3.874 -15.179 5.385 1.00 60.41 97 ASN A O 1
#